Protein AF-A0A7V5C079-F1 (afdb_monomer_lite)

Secondary structure (DSSP, 8-state):
-----------------------------------------------------TTTTPPEEEE-TTS-EEEEEE---TTTTSSSSEEEEEEEE---SS-EEEEEEESSTTSPPEEEEEESSTT-EEEEEE-SSS--EEEEEEEEEETTEEEEEEEEEE---

Radius of gyration: 26.52 Å; chains: 1; bounding box: 67×52×64 Å

Foldseek 3Di:
DDDDDDDDDDDDDDDDDDPPDDDDDDDDDDDDDDDPPPPPPPPPVVPPPQQCPVAQQHWDFDADPVGDTQKIWGHWDPVASPPQQKTKTKMAGPDQPQKKKWKWKDQAPPDDTDTQDIGRHRPIDMGMDGHDDSRMWIKIWIWHQDPNDIDTDDMDTDDGD

Structure (mmCIF, N/CA/C/O backbone):
data_AF-A0A7V5C079-F1
#
_entry.id   AF-A0A7V5C079-F1
#
loop_
_atom_site.group_PDB
_atom_site.id
_atom_site.type_symbol
_atom_site.label_atom_id
_atom_site.label_alt_id
_atom_site.label_comp_id
_atom_site.label_asym_id
_atom_site.label_entity_id
_atom_site.label_seq_id
_atom_site.pdbx_PDB_ins_code
_atom_site.Cartn_x
_atom_site.Cartn_y
_atom_site.Cartn_z
_atom_site.occupancy
_atom_site.B_iso_or_equiv
_atom_site.auth_seq_id
_atom_site.auth_comp_id
_atom_site.auth_asym_id
_atom_site.auth_atom_id
_atom_site.pdbx_PDB_model_num
ATOM 1 N N . MET A 1 1 ? -13.169 38.032 31.085 1.00 49.00 1 MET A N 1
ATOM 2 C CA . MET A 1 1 ? -11.843 38.069 31.734 1.00 49.00 1 MET A CA 1
ATOM 3 C C . MET A 1 1 ? -10.806 37.828 30.653 1.00 49.00 1 MET A C 1
ATOM 5 O O . MET A 1 1 ? -10.723 36.720 30.144 1.00 49.00 1 MET A O 1
ATOM 9 N N . SER A 1 2 ? -10.138 38.900 30.223 1.00 50.16 2 SER A N 1
ATOM 10 C CA . SER A 1 2 ? -9.045 38.871 29.249 1.00 50.16 2 SER A CA 1
ATOM 11 C C . SER A 1 2 ? -7.806 38.227 29.849 1.00 50.16 2 SER A C 1
ATOM 13 O O . SER A 1 2 ? -7.452 38.523 30.989 1.00 50.16 2 SER A O 1
ATOM 15 N N . SER A 1 3 ? -7.091 37.436 29.061 1.00 57.09 3 SER A N 1
ATOM 16 C CA . SER A 1 3 ? -5.649 37.275 29.225 1.00 57.09 3 SER A CA 1
ATOM 17 C C . SER A 1 3 ? -5.028 37.105 27.846 1.00 57.09 3 SER A C 1
ATOM 19 O O . SER A 1 3 ? -5.327 36.158 27.125 1.00 57.09 3 SER A O 1
ATOM 21 N N . ASN A 1 4 ? -4.238 38.118 27.491 1.00 51.72 4 ASN A N 1
ATOM 22 C CA . ASN A 1 4 ? 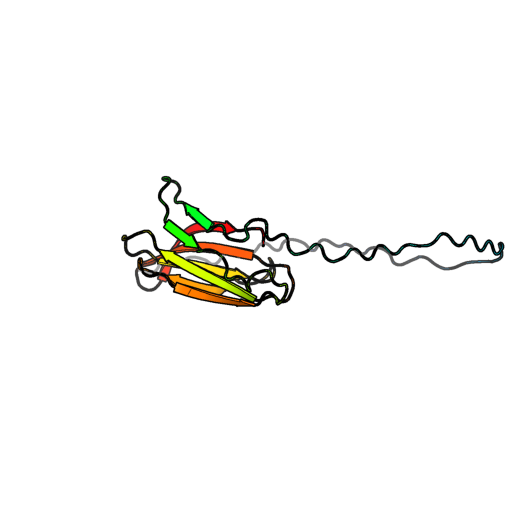-3.326 38.159 26.360 1.00 51.72 4 ASN A CA 1
ATOM 23 C C . ASN A 1 4 ? -2.287 37.044 26.517 1.00 51.72 4 ASN A C 1
ATOM 25 O O . ASN A 1 4 ? -1.778 36.843 27.619 1.00 51.72 4 ASN A O 1
ATOM 29 N N . MET A 1 5 ? -1.952 36.361 25.426 1.00 51.59 5 MET A N 1
ATOM 30 C CA . MET A 1 5 ? -0.701 35.615 25.330 1.00 51.59 5 MET A CA 1
ATOM 31 C C . MET A 1 5 ? 0.141 36.254 24.238 1.00 51.59 5 MET A C 1
ATOM 33 O O . MET A 1 5 ? -0.265 36.345 23.079 1.00 51.59 5 MET A O 1
ATOM 37 N N . ASP A 1 6 ? 1.276 36.764 24.696 1.00 55.59 6 ASP A N 1
ATOM 38 C CA . ASP A 1 6 ? 2.269 37.523 23.966 1.00 55.59 6 ASP A CA 1
ATOM 39 C C . ASP A 1 6 ? 2.940 36.708 22.856 1.00 55.59 6 ASP A C 1
ATOM 41 O O . ASP A 1 6 ? 3.324 35.549 23.017 1.00 55.59 6 ASP A O 1
ATOM 45 N N . LEU A 1 7 ? 3.097 37.379 21.718 1.00 53.62 7 LEU A N 1
ATOM 46 C CA . LEU A 1 7 ? 3.907 36.971 20.581 1.00 53.62 7 LEU A CA 1
ATOM 47 C C . LEU A 1 7 ? 5.393 37.095 20.940 1.00 53.62 7 LEU A C 1
ATOM 49 O O . LEU A 1 7 ? 5.872 38.191 21.225 1.00 53.62 7 LEU A O 1
ATOM 53 N N . VAL A 1 8 ? 6.132 35.992 20.836 1.00 64.62 8 VAL A N 1
ATOM 54 C CA . VAL A 1 8 ? 7.601 35.979 20.859 1.00 64.62 8 VAL A CA 1
ATOM 55 C C . VAL A 1 8 ? 8.115 35.495 19.498 1.00 64.62 8 VAL A C 1
ATOM 57 O O . VAL A 1 8 ? 8.005 34.308 19.196 1.00 64.62 8 VAL A O 1
ATOM 60 N N . PRO A 1 9 ? 8.691 36.374 18.664 1.00 62.22 9 PRO A N 1
ATOM 61 C CA . PRO A 1 9 ? 9.716 36.018 17.684 1.00 62.22 9 PRO A CA 1
ATOM 62 C C . PRO A 1 9 ? 11.105 36.466 18.205 1.00 62.22 9 PRO A C 1
ATOM 64 O O . PRO A 1 9 ? 11.164 37.152 19.228 1.00 62.22 9 PRO A O 1
ATOM 67 N N . PRO A 1 10 ? 12.232 36.247 17.499 1.00 64.69 10 PRO A N 1
ATOM 68 C CA . PRO A 1 10 ? 12.581 35.275 16.456 1.00 64.69 10 PRO A CA 1
ATOM 69 C C . PRO A 1 10 ? 13.904 34.536 16.797 1.00 64.69 10 PRO A C 1
ATOM 71 O O . PRO A 1 10 ? 14.579 34.852 17.775 1.00 64.69 10 PRO A O 1
ATOM 74 N N . ALA A 1 11 ? 14.336 33.594 15.955 1.00 58.50 11 ALA A N 1
ATOM 75 C CA . ALA A 1 11 ? 15.753 33.230 15.874 1.00 58.50 11 ALA A CA 1
ATOM 76 C C . ALA A 1 11 ? 16.113 32.836 14.438 1.00 58.50 11 ALA A C 1
ATOM 78 O O . ALA A 1 11 ? 15.973 31.683 14.028 1.00 58.50 11 ALA A O 1
ATOM 79 N N . ASP A 1 12 ? 16.573 33.836 13.688 1.00 56.06 12 ASP A N 1
ATOM 80 C CA . ASP A 1 12 ? 17.311 33.662 12.444 1.00 56.06 12 ASP A CA 1
ATOM 81 C C . ASP A 1 12 ? 18.535 32.775 12.693 1.00 56.06 12 ASP A C 1
ATOM 83 O O . ASP A 1 12 ? 19.315 33.003 13.620 1.00 56.06 12 ASP A O 1
ATOM 87 N N . SER A 1 13 ? 18.709 31.753 11.856 1.00 61.38 13 SER A N 1
ATOM 88 C CA . SER A 1 13 ? 19.923 30.941 11.821 1.00 61.38 13 SER A CA 1
ATOM 89 C C . SER A 1 13 ? 20.708 31.225 10.537 1.00 61.38 13 SER A C 1
ATOM 91 O O . SER A 1 13 ? 20.108 31.372 9.473 1.00 61.38 13 SER A O 1
ATOM 93 N N . PRO A 1 14 ? 22.045 31.324 10.631 1.00 57.34 14 PRO A N 1
ATOM 94 C CA . PRO A 1 14 ? 22.883 31.995 9.646 1.00 57.34 14 PRO A CA 1
ATOM 95 C C . PRO A 1 14 ? 23.107 31.195 8.362 1.00 57.34 14 PRO A C 1
ATOM 97 O O . PRO A 1 14 ? 23.337 29.983 8.371 1.00 57.34 14 PRO A O 1
ATOM 100 N N . GLU A 1 15 ? 23.140 31.948 7.265 1.00 52.78 15 GLU A N 1
ATOM 101 C CA . GLU A 1 15 ? 23.615 31.562 5.943 1.00 52.78 15 GLU A CA 1
ATOM 102 C C . GLU A 1 15 ? 25.020 30.940 6.027 1.00 52.78 15 GLU A C 1
ATOM 104 O O . GLU A 1 15 ? 26.010 31.606 6.342 1.00 52.78 15 GLU A O 1
ATOM 109 N N . ARG A 1 16 ? 25.136 29.640 5.733 1.00 54.53 16 ARG A N 1
ATOM 110 C CA . ARG A 1 16 ? 26.440 29.007 5.512 1.00 54.53 16 ARG A CA 1
ATOM 111 C C . ARG A 1 16 ? 26.853 29.199 4.064 1.00 54.53 16 ARG A C 1
ATOM 113 O O . ARG A 1 16 ? 26.370 28.521 3.161 1.00 54.53 16 ARG A O 1
ATOM 120 N N . GLY A 1 17 ? 27.787 30.127 3.889 1.00 47.81 17 GLY A N 1
ATOM 121 C CA . GLY A 1 17 ? 28.541 30.324 2.666 1.00 47.81 17 GLY A CA 1
ATOM 122 C C . GLY A 1 17 ? 29.290 29.067 2.216 1.00 47.81 17 GLY A C 1
ATOM 123 O O . GLY A 1 17 ? 29.804 28.283 3.012 1.00 47.81 17 GLY A O 1
ATOM 124 N N . GLY A 1 18 ? 29.375 28.921 0.898 1.00 44.28 18 GLY A N 1
ATOM 125 C CA . GLY A 1 18 ? 30.132 27.879 0.214 1.00 44.28 18 GLY A CA 1
ATOM 126 C C . GLY A 1 18 ? 30.475 28.315 -1.206 1.00 44.28 18 GLY A C 1
ATOM 127 O O . GLY A 1 18 ? 30.117 27.650 -2.170 1.00 44.28 18 GLY A O 1
ATOM 128 N N . SER A 1 19 ? 31.125 29.473 -1.340 1.00 48.09 19 SER A N 1
ATOM 129 C CA . SER A 1 19 ? 31.707 29.955 -2.596 1.00 48.09 19 SER A CA 1
ATOM 130 C C . SER A 1 19 ? 32.953 29.127 -2.929 1.00 48.09 19 SER A C 1
ATOM 132 O O . SER A 1 19 ? 34.063 29.472 -2.526 1.00 48.09 19 SER A O 1
ATOM 134 N N . TRP A 1 20 ? 32.783 28.039 -3.680 1.00 52.41 20 TRP A N 1
ATOM 135 C CA . TRP A 1 20 ? 33.900 27.278 -4.241 1.00 52.41 20 TRP A CA 1
ATOM 136 C C . TRP A 1 20 ? 34.352 27.907 -5.567 1.00 52.41 20 TRP A C 1
ATOM 138 O O . TRP A 1 20 ? 33.818 27.655 -6.644 1.00 52.41 20 TRP A O 1
ATOM 148 N N . SER A 1 21 ? 35.319 28.810 -5.428 1.00 52.88 21 SER A N 1
ATOM 149 C CA . SER A 1 21 ? 36.458 29.086 -6.309 1.00 52.88 21 SER A CA 1
ATOM 150 C C . SER A 1 21 ? 36.387 28.567 -7.754 1.00 52.88 21 SER A C 1
ATOM 152 O O . SER A 1 21 ? 36.856 27.475 -8.072 1.00 52.88 21 SER A O 1
ATOM 154 N N . ARG A 1 22 ? 35.931 29.423 -8.678 1.00 58.59 22 ARG A N 1
ATOM 155 C CA . ARG A 1 22 ? 36.274 29.319 -10.106 1.00 58.59 22 ARG A CA 1
ATOM 156 C C . ARG A 1 22 ? 37.615 30.007 -10.352 1.00 58.59 22 ARG A C 1
ATOM 158 O O . ARG A 1 22 ? 37.650 31.229 -10.444 1.00 58.59 22 ARG A O 1
ATOM 165 N N . ALA A 1 23 ? 38.695 29.249 -10.514 1.00 52.00 23 ALA A N 1
ATOM 166 C CA . ALA A 1 23 ? 39.900 29.734 -11.192 1.00 52.00 23 ALA A CA 1
ATOM 167 C C . ALA A 1 23 ? 40.831 28.574 -11.568 1.00 52.00 23 ALA A C 1
ATOM 169 O O . ALA A 1 23 ? 41.760 28.254 -10.837 1.00 52.00 23 ALA A O 1
ATOM 170 N N . VAL A 1 24 ? 40.634 27.984 -12.747 1.00 53.94 24 VAL A N 1
ATOM 171 C CA . VAL A 1 24 ? 41.718 27.262 -13.428 1.00 53.94 24 VAL A CA 1
ATOM 172 C C . VAL A 1 24 ? 41.905 27.918 -14.788 1.00 53.94 24 VAL A C 1
ATOM 174 O O . VAL A 1 24 ? 41.104 27.752 -15.708 1.00 53.94 24 VAL A O 1
ATOM 177 N N . ARG A 1 25 ? 42.935 28.766 -14.869 1.00 51.75 25 ARG A N 1
ATOM 178 C CA . ARG A 1 25 ? 43.399 29.389 -16.109 1.00 51.75 25 ARG A CA 1
ATOM 179 C C . ARG A 1 25 ? 44.308 28.413 -16.858 1.00 51.75 25 ARG A C 1
ATOM 181 O O . ARG A 1 25 ? 45.118 27.709 -16.272 1.00 51.75 25 ARG A O 1
ATOM 188 N N . ARG A 1 26 ? 44.104 28.418 -18.171 1.00 59.44 26 ARG A N 1
ATOM 189 C CA . ARG A 1 26 ? 44.730 27.625 -19.233 1.00 59.44 26 ARG A CA 1
ATOM 190 C C . ARG A 1 26 ? 46.238 27.873 -19.368 1.00 59.44 26 ARG A C 1
ATOM 192 O O . ARG A 1 26 ? 46.640 29.028 -19.275 1.00 59.44 26 ARG A O 1
ATOM 199 N N . ALA A 1 27 ? 46.986 26.826 -19.728 1.00 47.06 27 ALA A N 1
ATOM 200 C CA . ALA A 1 27 ? 48.133 26.776 -20.664 1.00 47.06 27 ALA A CA 1
ATOM 201 C C . ALA A 1 27 ? 48.947 25.501 -20.350 1.00 47.06 27 ALA A C 1
ATOM 203 O O . ALA A 1 27 ? 49.247 25.266 -19.191 1.00 47.06 27 ALA A O 1
ATOM 204 N N . GLY A 1 28 ? 49.346 24.625 -21.268 1.00 43.78 28 GLY A N 1
ATOM 205 C CA . GLY A 1 28 ? 49.209 24.533 -22.717 1.00 43.78 28 GLY A CA 1
ATOM 206 C C . GLY A 1 28 ? 50.016 23.321 -23.229 1.00 43.78 28 GLY A C 1
ATOM 207 O O . GLY A 1 28 ? 50.702 22.681 -22.442 1.00 43.78 28 GLY A O 1
ATOM 208 N N . VAL A 1 29 ? 49.957 23.096 -24.553 1.00 49.03 29 VAL A N 1
ATOM 209 C CA . VAL A 1 29 ? 51.013 22.483 -25.403 1.00 49.03 29 VAL A CA 1
ATOM 210 C C . VAL A 1 29 ? 51.255 20.973 -25.167 1.00 49.03 29 VAL A C 1
ATOM 212 O O . VAL A 1 29 ? 51.844 20.579 -24.176 1.00 49.03 29 VAL A O 1
ATOM 215 N N . LEU A 1 30 ? 50.654 20.068 -25.955 1.00 50.72 30 LEU A N 1
ATOM 216 C CA . LEU A 1 30 ? 50.984 19.607 -27.328 1.00 50.72 30 LEU A CA 1
ATOM 217 C C . LEU A 1 30 ? 51.861 18.330 -27.367 1.00 50.72 30 LEU A C 1
ATOM 219 O O . LEU A 1 30 ? 52.895 18.253 -26.720 1.00 50.72 30 LEU A O 1
ATOM 223 N N . PHE A 1 31 ? 51.452 17.429 -28.272 1.00 49.16 31 PHE A N 1
ATOM 224 C CA . PHE A 1 31 ? 52.153 16.285 -28.880 1.00 49.16 31 PHE A CA 1
ATOM 225 C C . PHE A 1 31 ? 52.464 15.042 -28.034 1.00 49.16 31 PHE A C 1
ATOM 227 O O . PHE A 1 31 ? 53.283 15.055 -27.125 1.00 49.16 31 PHE A O 1
ATOM 234 N N . GLY A 1 32 ? 51.905 13.907 -28.471 1.00 46.88 32 GLY A N 1
ATOM 235 C CA . GLY A 1 32 ? 52.368 12.594 -28.034 1.00 46.88 32 GLY A CA 1
ATOM 236 C C . GLY A 1 32 ? 51.523 11.429 -28.534 1.00 46.88 32 GLY A C 1
ATOM 237 O O . GLY A 1 32 ? 50.726 10.900 -27.779 1.00 46.88 32 GLY A O 1
ATOM 238 N N . LEU A 1 33 ? 51.761 11.036 -29.789 1.00 47.03 33 LEU A N 1
ATOM 239 C CA . LEU A 1 33 ? 51.652 9.669 -30.321 1.00 47.03 33 LEU A CA 1
ATOM 240 C C . LEU A 1 33 ? 50.308 8.920 -30.241 1.00 47.03 33 LEU A C 1
ATOM 242 O O . LEU A 1 33 ? 49.846 8.453 -29.206 1.00 47.03 33 LEU A O 1
ATOM 246 N N . ALA A 1 34 ? 49.782 8.676 -31.442 1.00 53.28 34 ALA A N 1
ATOM 247 C CA . ALA A 1 34 ? 48.845 7.614 -31.747 1.00 53.28 34 ALA A CA 1
ATOM 248 C C . ALA A 1 34 ? 49.362 6.252 -31.248 1.00 53.28 34 ALA A C 1
ATOM 250 O O . ALA A 1 34 ? 50.308 5.693 -31.797 1.00 53.28 34 ALA A O 1
ATOM 251 N N . ALA A 1 35 ? 48.674 5.696 -30.258 1.00 49.06 35 ALA A N 1
ATOM 252 C CA . ALA A 1 35 ? 48.586 4.263 -30.048 1.00 49.06 35 ALA A CA 1
ATOM 253 C C . ALA A 1 35 ? 47.099 3.913 -30.105 1.00 49.06 35 ALA A C 1
ATOM 255 O O . ALA A 1 35 ? 46.369 4.058 -29.127 1.00 49.06 35 ALA A O 1
ATOM 256 N N . VAL A 1 36 ? 46.638 3.499 -31.288 1.00 53.00 36 VAL A N 1
ATOM 257 C CA . VAL A 1 36 ? 45.343 2.832 -31.453 1.00 53.00 36 VAL A CA 1
ATOM 258 C C . VAL A 1 36 ? 45.490 1.449 -30.822 1.00 53.00 36 VAL A C 1
ATOM 260 O O . VAL A 1 36 ? 45.714 0.451 -31.495 1.00 53.00 36 VAL A O 1
ATOM 263 N N . VAL A 1 37 ? 45.447 1.403 -29.493 1.00 49.47 37 VAL A N 1
ATOM 264 C CA . VAL A 1 37 ? 45.097 0.187 -28.775 1.00 49.47 37 VAL A CA 1
ATOM 265 C C . VAL A 1 37 ? 43.586 0.215 -28.728 1.00 49.47 37 VAL A C 1
ATOM 267 O O . VAL A 1 37 ? 42.987 0.957 -27.953 1.00 49.47 37 VAL A O 1
ATOM 270 N N . THR A 1 38 ? 42.974 -0.558 -29.617 1.00 52.88 38 THR A N 1
ATOM 271 C CA . THR A 1 38 ? 41.554 -0.894 -29.602 1.00 52.88 38 THR A CA 1
ATOM 272 C C . THR A 1 38 ? 41.286 -1.731 -28.350 1.00 52.88 38 THR A C 1
ATOM 274 O O . THR A 1 38 ? 41.030 -2.930 -28.412 1.00 52.88 38 THR A O 1
ATOM 277 N N . ALA A 1 39 ? 41.407 -1.115 -27.173 1.00 53.69 39 ALA A N 1
ATOM 278 C CA . ALA A 1 39 ? 40.764 -1.604 -25.977 1.00 53.69 39 ALA A CA 1
ATOM 279 C C . ALA A 1 39 ? 39.281 -1.480 -26.295 1.00 53.69 39 ALA A C 1
ATOM 281 O O . ALA A 1 39 ? 38.745 -0.372 -26.334 1.00 53.69 39 ALA A O 1
ATOM 282 N N . GLY A 1 40 ? 38.672 -2.609 -26.662 1.00 52.12 40 GLY A N 1
ATOM 283 C CA . GLY A 1 40 ? 37.235 -2.734 -26.803 1.00 52.12 40 GLY A CA 1
ATOM 284 C C . GLY A 1 40 ? 36.625 -2.243 -25.507 1.00 52.12 40 GLY A C 1
ATOM 285 O O . GLY A 1 40 ? 36.573 -2.974 -24.519 1.00 52.12 40 GLY A O 1
ATOM 286 N N . LEU A 1 41 ? 36.243 -0.969 -25.502 1.00 50.41 41 LEU A N 1
ATOM 287 C CA . LEU A 1 41 ? 35.436 -0.370 -24.471 1.00 50.41 41 LEU A CA 1
ATOM 288 C C . LEU A 1 41 ? 34.077 -1.023 -24.681 1.00 50.41 41 LEU A C 1
ATOM 290 O O . LEU A 1 41 ? 33.220 -0.516 -25.404 1.00 50.41 41 LEU A O 1
ATOM 294 N N . PHE A 1 42 ? 33.918 -2.222 -24.129 1.00 53.91 42 PHE A N 1
ATOM 295 C CA . PHE A 1 42 ? 32.606 -2.748 -23.850 1.00 53.91 42 PHE A CA 1
ATOM 296 C C . PHE A 1 42 ? 32.027 -1.750 -22.862 1.00 53.91 42 PHE A C 1
ATOM 298 O O . PHE A 1 42 ? 32.272 -1.815 -21.658 1.00 53.91 42 PHE A O 1
ATOM 305 N N . VAL A 1 43 ? 31.308 -0.766 -23.398 1.00 49.59 43 VAL A N 1
ATOM 306 C CA . VAL A 1 43 ? 30.246 -0.106 -22.668 1.00 49.59 43 VAL A CA 1
ATOM 307 C C . VAL A 1 43 ? 29.285 -1.247 -22.384 1.00 49.59 43 VAL A C 1
ATOM 309 O O . VAL A 1 43 ? 28.393 -1.549 -23.172 1.00 49.59 43 VAL A O 1
ATOM 312 N N . VAL A 1 44 ? 29.545 -1.966 -21.292 1.00 50.28 44 VAL A N 1
ATO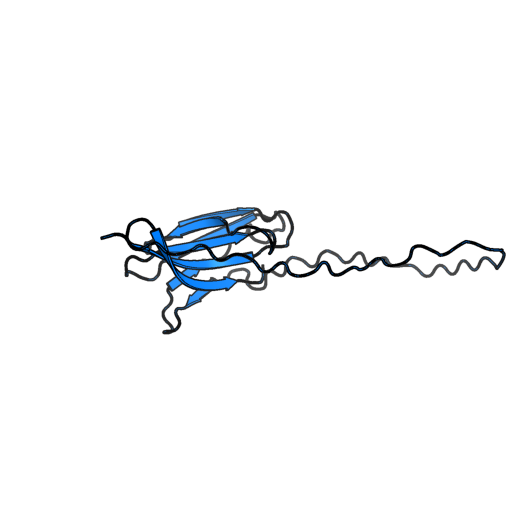M 313 C CA . VAL A 1 44 ? 28.504 -2.654 -20.557 1.00 50.28 44 VAL A CA 1
ATOM 314 C C . VAL A 1 44 ? 27.568 -1.528 -20.171 1.00 50.28 44 VAL A C 1
ATOM 316 O O . VAL A 1 44 ? 27.740 -0.866 -19.152 1.00 50.28 44 VAL A O 1
ATOM 319 N N . GLY A 1 45 ? 26.644 -1.215 -21.083 1.00 47.50 45 GLY A N 1
ATOM 320 C CA . GLY A 1 45 ? 25.444 -0.503 -20.725 1.00 47.50 45 GLY A CA 1
ATOM 321 C C . GLY A 1 45 ? 24.917 -1.311 -19.566 1.00 47.50 45 GLY A C 1
ATOM 322 O O . GLY A 1 45 ? 24.610 -2.491 -19.743 1.00 47.50 45 GLY A O 1
ATOM 323 N N . ALA A 1 46 ? 24.971 -0.729 -18.371 1.00 43.66 46 ALA A N 1
ATOM 324 C CA . ALA A 1 46 ? 24.250 -1.278 -17.254 1.00 43.66 46 ALA A CA 1
ATOM 325 C C . ALA A 1 46 ? 22.817 -1.360 -17.769 1.00 43.66 46 ALA A C 1
ATOM 327 O O . ALA A 1 46 ? 22.157 -0.336 -17.944 1.00 43.66 46 ALA A O 1
ATOM 328 N N . SER A 1 47 ? 22.391 -2.563 -18.158 1.00 53.41 47 SER A N 1
ATOM 329 C CA . SER A 1 47 ? 20.983 -2.826 -18.369 1.00 53.41 47 SER A CA 1
ATOM 330 C C . SER A 1 47 ? 20.334 -2.344 -17.080 1.00 53.41 47 SER A C 1
ATOM 332 O O . SER A 1 47 ? 20.842 -2.744 -16.021 1.00 53.41 47 SER A O 1
ATOM 334 N N . PRO A 1 48 ? 19.328 -1.450 -17.138 1.00 49.97 48 PRO A N 1
ATOM 335 C CA . PRO A 1 48 ? 18.615 -1.053 -15.935 1.00 49.97 48 PRO A CA 1
ATOM 336 C C . PRO A 1 48 ? 18.318 -2.347 -15.195 1.00 49.97 48 PRO A C 1
ATOM 338 O O . PRO A 1 48 ? 17.811 -3.289 -15.815 1.00 49.97 48 PRO A O 1
ATOM 341 N N . SER A 1 49 ? 18.801 -2.468 -13.951 1.00 43.28 49 SER A N 1
ATOM 342 C CA . SER A 1 49 ? 18.512 -3.678 -13.194 1.00 43.28 49 SER A CA 1
ATOM 343 C C . SER A 1 49 ? 16.998 -3.804 -13.252 1.00 43.28 49 SER A C 1
ATOM 345 O O . SER A 1 49 ? 16.345 -2.802 -12.939 1.00 43.28 49 SER A O 1
ATOM 347 N N . PRO A 1 50 ? 16.441 -4.935 -13.724 1.00 48.62 50 PRO A N 1
ATOM 348 C CA . PRO A 1 50 ? 15.001 -5.115 -13.676 1.00 48.62 50 PRO A CA 1
ATOM 349 C C . PRO A 1 50 ? 14.603 -4.750 -12.256 1.00 48.62 50 PRO A C 1
ATOM 351 O O . PRO A 1 50 ? 15.266 -5.240 -11.334 1.00 48.62 50 PRO A O 1
ATOM 354 N N . ALA A 1 51 ? 13.663 -3.801 -12.116 1.00 47.75 51 ALA A N 1
ATOM 355 C CA . ALA A 1 51 ? 13.119 -3.404 -10.826 1.00 47.75 51 ALA A CA 1
ATOM 356 C C . ALA A 1 51 ? 12.961 -4.701 -10.054 1.00 47.75 51 ALA A C 1
ATOM 358 O O . ALA A 1 51 ? 12.344 -5.652 -10.554 1.00 47.75 51 ALA A O 1
ATOM 359 N N . GLY A 1 52 ? 13.768 -4.839 -9.000 1.00 50.84 52 GLY A N 1
ATOM 360 C CA . GLY A 1 52 ? 13.820 -6.090 -8.288 1.00 50.84 52 GLY A CA 1
ATOM 361 C C . GLY A 1 52 ? 12.405 -6.253 -7.797 1.00 50.84 52 GLY A C 1
ATOM 362 O O . GLY A 1 52 ? 12.010 -5.498 -6.924 1.00 50.84 52 GLY A O 1
ATOM 363 N N . CYS A 1 53 ? 11.661 -7.193 -8.372 1.00 58.22 53 CYS A N 1
ATOM 364 C CA . CYS A 1 53 ? 10.358 -7.596 -7.885 1.00 58.22 53 CYS A CA 1
ATOM 365 C C . CYS A 1 53 ? 10.580 -8.815 -6.984 1.00 58.22 53 CYS A C 1
ATOM 367 O O . CYS A 1 53 ? 10.218 -9.925 -7.381 1.00 58.22 53 CYS A O 1
ATOM 369 N N . PRO A 1 54 ? 11.218 -8.678 -5.797 1.00 48.66 54 PRO A N 1
ATOM 370 C CA . PRO A 1 54 ? 11.610 -9.799 -4.950 1.00 48.66 54 PRO A CA 1
ATOM 371 C C . PRO A 1 54 ? 10.412 -10.550 -4.347 1.00 48.66 54 PRO A C 1
ATOM 373 O O . PRO A 1 54 ? 10.612 -11.441 -3.534 1.00 48.66 54 PRO A O 1
ATOM 376 N N . SER A 1 55 ? 9.183 -10.212 -4.733 1.00 50.97 55 SER A N 1
ATOM 377 C CA . SER A 1 55 ? 7.935 -10.722 -4.165 1.00 50.97 55 SER A CA 1
ATOM 378 C C . SER A 1 55 ? 6.840 -10.847 -5.233 1.00 50.97 55 SER A C 1
ATOM 380 O O . SER A 1 55 ? 5.682 -10.482 -5.030 1.00 50.97 55 SER A O 1
ATOM 382 N N . TRP A 1 56 ? 7.203 -11.341 -6.422 1.00 59.06 56 TRP A N 1
ATOM 383 C CA . TRP A 1 56 ? 6.222 -11.675 -7.455 1.00 59.06 56 TRP A CA 1
ATOM 384 C C . TRP A 1 56 ? 5.317 -12.815 -6.962 1.00 59.06 56 TRP A C 1
ATOM 386 O O . TRP A 1 56 ? 5.746 -13.962 -6.869 1.00 59.06 56 TRP A O 1
ATOM 396 N N . GLY A 1 57 ? 4.067 -12.485 -6.628 1.00 57.97 57 GLY A N 1
ATOM 397 C CA . GLY A 1 57 ? 3.047 -13.453 -6.214 1.00 57.97 57 GLY A CA 1
ATOM 398 C C . GLY A 1 57 ? 2.817 -13.582 -4.706 1.00 57.97 57 GLY A C 1
ATOM 399 O O . GLY A 1 57 ? 1.802 -14.162 -4.323 1.00 57.97 57 GLY A O 1
ATOM 400 N N . ASP A 1 58 ? 3.675 -13.007 -3.860 1.00 67.44 58 ASP A N 1
ATOM 401 C CA . ASP A 1 58 ? 3.485 -13.077 -2.410 1.00 67.44 58 ASP A CA 1
ATOM 402 C C . ASP A 1 58 ? 2.652 -11.887 -1.913 1.00 67.44 58 ASP A C 1
ATOM 404 O O . ASP A 1 58 ? 2.980 -10.733 -2.215 1.00 67.44 58 ASP A O 1
ATOM 408 N N . PRO A 1 59 ? 1.560 -12.129 -1.164 1.00 78.38 59 PRO A N 1
ATOM 409 C CA . PRO A 1 59 ? 0.817 -11.051 -0.537 1.00 78.38 59 PRO A CA 1
ATOM 410 C C . PRO A 1 59 ? 1.698 -10.344 0.498 1.00 78.38 59 PRO A C 1
ATOM 412 O O . PRO A 1 59 ? 2.443 -10.975 1.250 1.00 78.38 59 PRO A O 1
ATOM 415 N N . TYR A 1 60 ? 1.591 -9.022 0.558 1.00 83.81 60 TYR A N 1
ATOM 416 C CA . TYR A 1 60 ? 2.246 -8.228 1.586 1.00 83.81 60 TYR A CA 1
ATOM 417 C C . TYR A 1 60 ? 1.280 -8.004 2.749 1.00 83.81 60 TYR A C 1
ATOM 419 O O . TYR A 1 60 ? 0.240 -7.364 2.600 1.00 83.81 60 TYR A O 1
ATOM 427 N N . THR A 1 61 ? 1.626 -8.532 3.918 1.00 88.25 61 THR A N 1
ATOM 428 C CA . THR A 1 61 ? 0.795 -8.450 5.124 1.00 88.25 61 THR A CA 1
ATOM 429 C C . THR A 1 61 ? 1.399 -7.466 6.116 1.00 88.25 61 THR A C 1
ATOM 431 O O . THR A 1 61 ? 2.569 -7.581 6.487 1.00 88.25 61 THR A O 1
ATOM 434 N N . ALA A 1 62 ? 0.594 -6.516 6.584 1.00 87.25 62 ALA A N 1
ATOM 435 C CA . ALA A 1 62 ? 0.980 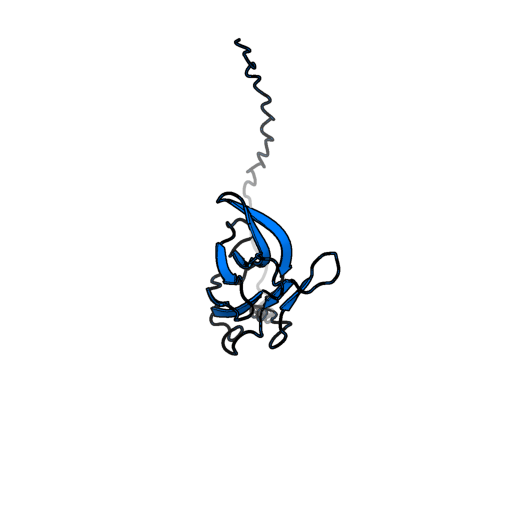-5.554 7.598 1.00 87.25 62 ALA A CA 1
ATOM 436 C C . ALA A 1 62 ? 0.416 -5.933 8.974 1.00 87.25 62 ALA A C 1
ATOM 438 O O . ALA A 1 62 ? -0.735 -6.354 9.115 1.00 87.25 62 ALA A O 1
ATOM 439 N N . TRP A 1 63 ? 1.256 -5.763 9.995 1.00 90.44 63 TRP A N 1
ATOM 440 C CA . TRP A 1 63 ? 1.009 -6.247 11.350 1.00 90.44 63 TRP A CA 1
ATOM 441 C C . TRP A 1 63 ? 0.987 -5.098 12.351 1.00 90.44 63 TRP A C 1
ATOM 443 O O . TRP A 1 63 ? 1.780 -4.157 12.263 1.00 90.44 63 TRP A O 1
ATOM 453 N N . THR A 1 64 ? 0.093 -5.180 13.329 1.00 87.25 64 THR A N 1
ATOM 454 C CA . THR A 1 64 ? 0.084 -4.292 14.489 1.00 87.25 64 THR A CA 1
ATOM 455 C C . THR A 1 64 ? 1.266 -4.632 15.409 1.00 87.25 64 THR A C 1
ATOM 457 O O . THR A 1 64 ? 1.804 -5.743 15.354 1.00 87.25 64 THR A O 1
ATOM 460 N N . PRO A 1 65 ? 1.645 -3.740 16.344 1.00 84.94 65 PRO A N 1
ATOM 461 C CA . PRO A 1 65 ? 2.641 -4.057 17.372 1.00 84.94 65 PRO A CA 1
ATOM 462 C C . PRO A 1 65 ? 2.265 -5.251 18.266 1.00 84.94 65 PRO A C 1
ATOM 464 O O . PRO A 1 65 ? 3.136 -5.843 18.896 1.00 84.94 65 PRO A O 1
ATOM 467 N N . THR A 1 66 ? 0.976 -5.602 18.335 1.00 88.12 66 THR A N 1
ATOM 468 C CA . THR A 1 66 ? 0.458 -6.754 19.089 1.00 88.12 66 THR A CA 1
ATOM 469 C C . THR A 1 66 ? 0.511 -8.064 18.300 1.00 88.12 66 THR A C 1
ATOM 471 O O . THR A 1 66 ? 0.147 -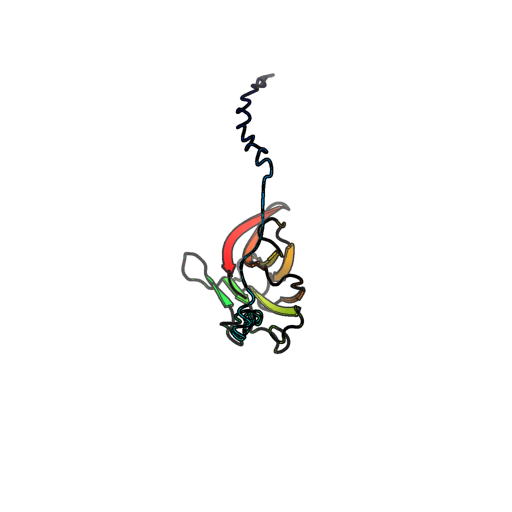9.106 18.841 1.00 88.12 66 THR A O 1
ATOM 474 N N . GLY A 1 67 ? 0.968 -8.037 17.043 1.00 88.75 67 GLY A N 1
ATOM 475 C CA . GLY A 1 67 ? 1.054 -9.217 16.183 1.00 88.75 67 GLY A CA 1
ATOM 476 C C . GLY A 1 67 ? -0.270 -9.607 15.527 1.00 88.75 67 GLY A C 1
ATOM 477 O O . GLY A 1 67 ? -0.409 -10.741 15.080 1.00 88.75 67 GLY A O 1
ATOM 478 N N . GLN A 1 68 ? -1.243 -8.696 15.461 1.00 88.81 68 GLN A N 1
ATOM 479 C CA . GLN A 1 68 ? -2.465 -8.900 14.684 1.00 88.81 68 GLN A CA 1
ATOM 480 C C . GLN A 1 68 ? -2.244 -8.401 13.260 1.00 88.81 68 GLN A C 1
ATOM 482 O O . GLN A 1 68 ? -1.614 -7.365 13.055 1.00 88.81 68 GLN A O 1
ATOM 487 N N . ILE A 1 69 ? -2.766 -9.123 12.275 1.00 88.44 69 ILE A N 1
ATOM 488 C CA . ILE A 1 69 ? -2.800 -8.622 10.904 1.00 88.44 69 ILE A CA 1
ATOM 489 C C . ILE A 1 69 ? -3.824 -7.496 10.867 1.00 88.44 69 ILE A C 1
ATOM 491 O O . ILE A 1 69 ? -4.947 -7.692 11.326 1.00 88.44 69 ILE A O 1
ATOM 495 N N . TYR A 1 70 ? -3.433 -6.335 10.344 1.00 88.19 70 TYR A N 1
ATOM 496 C CA . TYR A 1 70 ? -4.393 -5.264 10.100 1.00 88.19 70 TYR A CA 1
ATOM 497 C C . TYR A 1 70 ? -4.721 -5.071 8.633 1.00 88.19 70 TYR A C 1
ATOM 499 O O . TYR A 1 70 ? -5.803 -4.596 8.325 1.00 88.19 70 TYR A O 1
ATOM 507 N N . GLY A 1 71 ? -3.828 -5.452 7.724 1.00 86.50 71 GLY A N 1
ATOM 508 C CA . GLY A 1 71 ? -4.145 -5.386 6.312 1.00 86.50 71 GLY A CA 1
ATOM 509 C C . GLY A 1 71 ? -3.267 -6.278 5.464 1.00 86.50 71 GLY A C 1
ATOM 510 O O . GLY A 1 71 ? -2.101 -6.528 5.780 1.00 86.50 71 GLY A O 1
ATOM 511 N N . THR A 1 72 ? -3.847 -6.732 4.363 1.00 86.75 72 THR A N 1
ATOM 512 C CA . THR A 1 72 ? -3.174 -7.579 3.381 1.00 86.75 72 THR A CA 1
ATOM 513 C C . THR A 1 72 ? -3.293 -6.935 2.007 1.00 86.75 72 THR A C 1
ATOM 515 O O . THR A 1 72 ? -4.392 -6.659 1.530 1.00 86.75 72 THR A O 1
ATOM 518 N N . GLU A 1 73 ? -2.160 -6.695 1.355 1.00 84.75 73 GLU A N 1
ATOM 519 C CA . GLU A 1 73 ? -2.075 -6.372 -0.065 1.00 84.75 73 GLU A CA 1
ATOM 520 C C . GLU A 1 73 ? -1.919 -7.688 -0.830 1.00 84.75 73 GLU A C 1
ATOM 522 O O . GLU A 1 73 ? -0.871 -8.333 -0.790 1.00 84.75 73 GLU A O 1
ATOM 527 N N . TRP A 1 74 ? -2.986 -8.119 -1.496 1.00 77.19 74 TRP A N 1
ATOM 528 C CA . TRP A 1 74 ? -2.996 -9.360 -2.259 1.00 77.19 74 TRP A CA 1
ATOM 529 C C . TRP A 1 74 ? -2.144 -9.269 -3.517 1.00 77.19 74 TRP A C 1
ATOM 531 O O . TRP A 1 74 ? -2.042 -8.209 -4.142 1.00 77.19 74 TRP A O 1
ATOM 541 N N . ALA A 1 75 ? -1.581 -10.433 -3.859 1.00 65.06 75 ALA A N 1
ATOM 542 C CA . ALA A 1 75 ? -0.628 -10.651 -4.931 1.00 65.06 75 ALA A CA 1
ATOM 543 C C . ALA A 1 75 ? -0.927 -9.808 -6.173 1.00 65.06 75 ALA A C 1
ATOM 545 O O . ALA A 1 75 ? -2.013 -9.834 -6.759 1.00 65.06 75 ALA A O 1
ATOM 546 N N . ARG A 1 76 ? 0.115 -9.070 -6.538 1.00 63.97 76 ARG A N 1
ATOM 547 C CA . ARG A 1 76 ? 0.247 -8.221 -7.709 1.00 63.97 76 ARG A CA 1
ATOM 548 C C . ARG A 1 76 ? -0.295 -8.947 -8.948 1.00 63.97 76 ARG A C 1
ATOM 550 O O . ARG A 1 76 ? 0.057 -10.098 -9.202 1.00 63.97 76 ARG A O 1
ATOM 557 N N . TYR A 1 77 ? -1.167 -8.286 -9.714 1.00 64.81 77 TYR A N 1
ATOM 558 C CA . TYR A 1 77 ? -1.624 -8.826 -11.002 1.00 64.81 77 TYR A CA 1
ATOM 559 C C . TYR A 1 77 ? -0.402 -9.174 -11.871 1.00 64.81 77 TYR A C 1
ATOM 561 O O . TYR A 1 77 ? 0.589 -8.460 -11.774 1.00 64.81 77 TYR A O 1
ATOM 569 N N . PRO A 1 78 ? -0.451 -10.180 -12.763 1.00 65.19 78 PRO A N 1
ATOM 570 C CA . PRO A 1 78 ? 0.695 -10.533 -13.610 1.00 65.19 78 PRO A CA 1
ATOM 571 C C . PRO A 1 78 ? 1.268 -9.380 -14.453 1.00 65.19 78 PRO A C 1
ATOM 573 O O . PRO A 1 78 ? 2.414 -9.465 -14.871 1.00 65.19 78 PRO A O 1
ATOM 576 N N . SER A 1 79 ? 0.488 -8.317 -14.702 1.00 65.12 79 SER A N 1
ATOM 577 C CA . SER A 1 79 ? 0.977 -7.088 -15.354 1.00 65.12 79 SER A CA 1
ATOM 578 C C . SER A 1 79 ? 1.882 -6.249 -14.447 1.00 65.12 79 SER A C 1
ATOM 580 O O . SER A 1 79 ? 2.756 -5.533 -14.895 1.00 65.12 79 SER A O 1
ATOM 582 N N . THR A 1 80 ? 1.697 -6.328 -13.136 1.00 62.81 80 THR A N 1
ATOM 583 C CA . THR A 1 80 ? 2.548 -5.634 -12.181 1.00 62.81 80 THR A CA 1
ATOM 584 C C . THR A 1 80 ? 3.919 -6.326 -12.174 1.00 62.81 80 THR A C 1
ATOM 586 O O . THR A 1 80 ? 4.019 -7.479 -11.750 1.00 62.81 80 THR A O 1
ATOM 589 N N . CYS A 1 81 ? 4.961 -5.629 -12.633 1.00 65.00 81 CYS A N 1
ATOM 590 C CA . CYS A 1 81 ? 6.310 -6.141 -12.953 1.00 65.00 81 CYS A CA 1
ATOM 591 C C . CYS A 1 81 ? 6.516 -6.703 -14.373 1.00 65.00 81 CYS A C 1
ATOM 593 O O . CYS A 1 81 ? 7.471 -7.449 -14.593 1.00 65.00 81 CYS A O 1
ATOM 595 N N . ASP A 1 82 ? 5.691 -6.338 -15.355 1.00 73.44 82 ASP A N 1
ATOM 596 C CA . ASP A 1 82 ? 6.014 -6.580 -16.773 1.00 73.44 82 ASP A CA 1
ATOM 597 C C . ASP A 1 82 ? 6.882 -5.462 -17.401 1.00 73.44 82 ASP A C 1
ATOM 599 O O . ASP A 1 82 ? 7.293 -5.557 -18.559 1.00 73.44 82 ASP A O 1
ATOM 603 N N . GLY A 1 83 ? 7.212 -4.433 -16.610 1.00 71.69 83 GLY A N 1
ATOM 604 C CA . GLY A 1 83 ? 8.015 -3.284 -17.025 1.00 71.69 83 GLY A CA 1
ATOM 605 C C . GLY A 1 83 ? 7.209 -2.141 -17.649 1.00 71.69 83 GLY A C 1
ATOM 606 O O . GLY A 1 83 ? 7.819 -1.200 -18.153 1.00 71.69 83 GLY A O 1
A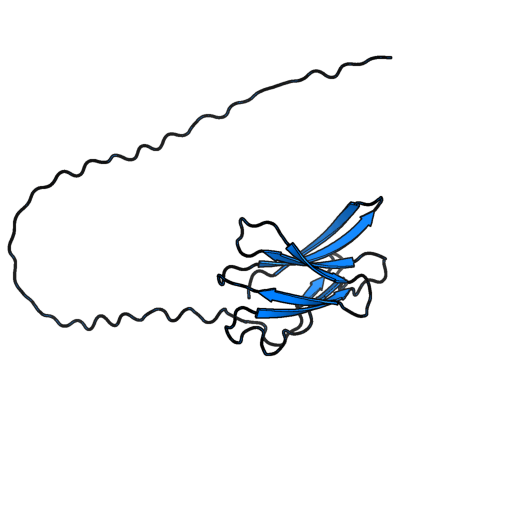TOM 607 N N . ASP A 1 84 ? 5.872 -2.189 -17.614 1.00 77.44 84 ASP A N 1
ATOM 608 C CA . ASP A 1 84 ? 4.990 -1.123 -18.111 1.00 77.44 84 ASP A CA 1
ATOM 609 C C . ASP A 1 84 ? 4.787 0.047 -17.125 1.00 77.44 84 ASP A C 1
ATOM 611 O O . ASP A 1 84 ? 4.161 1.051 -17.473 1.00 77.44 84 ASP A O 1
ATOM 615 N N . GLY A 1 85 ? 5.332 -0.071 -15.909 1.00 76.88 85 GLY A N 1
ATOM 616 C CA . GLY A 1 85 ? 5.180 0.915 -14.838 1.00 76.88 85 GLY A CA 1
ATOM 617 C C . GLY A 1 85 ? 3.795 0.902 -14.185 1.00 76.88 85 GLY A C 1
ATOM 618 O O . GLY A 1 85 ? 3.460 1.825 -13.452 1.00 76.88 85 GLY A O 1
ATOM 619 N N . ILE A 1 86 ? 2.953 -0.104 -14.423 1.00 80.75 86 ILE A N 1
ATOM 620 C CA . ILE A 1 86 ? 1.607 -0.198 -13.860 1.00 80.75 86 ILE A CA 1
ATOM 621 C C . ILE A 1 86 ? 1.598 -1.173 -12.690 1.00 80.75 86 ILE A C 1
ATOM 623 O O . ILE A 1 86 ? 1.784 -2.381 -12.826 1.00 80.75 86 ILE A O 1
ATOM 627 N N . TYR A 1 87 ? 1.237 -0.655 -11.524 1.00 77.88 87 TYR A N 1
ATOM 628 C CA . TYR A 1 87 ? 1.060 -1.447 -10.322 1.00 77.88 87 TYR A CA 1
ATOM 629 C C . TYR A 1 87 ? -0.408 -1.605 -9.998 1.00 77.88 87 TYR A C 1
ATOM 631 O O . TYR A 1 87 ? -1.138 -0.634 -9.813 1.00 77.88 87 TYR A O 1
ATOM 639 N N . LYS A 1 88 ? -0.843 -2.857 -9.895 1.00 83.00 88 LYS A N 1
ATOM 640 C CA . LYS A 1 88 ? -2.196 -3.233 -9.492 1.00 83.00 88 LYS A CA 1
ATOM 641 C C . LYS A 1 88 ? -2.133 -4.141 -8.279 1.00 83.00 88 LYS A C 1
ATOM 643 O O . LYS A 1 88 ? -1.358 -5.101 -8.265 1.00 83.00 88 LYS A O 1
ATOM 648 N N . GLY A 1 89 ? -3.007 -3.873 -7.321 1.00 84.31 89 GLY A N 1
ATOM 649 C CA . GLY A 1 89 ? -3.134 -4.651 -6.098 1.00 84.31 89 GLY A CA 1
ATOM 650 C C . GLY A 1 89 ? -4.543 -4.569 -5.530 1.00 84.31 89 GLY A C 1
ATOM 651 O O . GLY A 1 89 ? -5.416 -3.870 -6.058 1.00 84.31 89 GLY A O 1
ATOM 652 N N . LYS A 1 90 ? -4.761 -5.307 -4.447 1.00 87.25 90 LYS A N 1
ATOM 653 C CA . LYS A 1 90 ? -5.993 -5.267 -3.662 1.00 87.25 90 LYS A CA 1
ATOM 654 C C . LYS A 1 90 ? -5.621 -5.217 -2.190 1.00 87.25 90 LYS A C 1
ATOM 656 O O . LYS A 1 90 ? -4.939 -6.116 -1.719 1.00 87.25 90 LYS A O 1
ATOM 661 N N . VAL A 1 91 ? -6.075 -4.189 -1.485 1.00 90.25 91 VAL A N 1
ATOM 662 C CA . VAL A 1 91 ? -5.922 -4.079 -0.032 1.00 90.25 91 VAL A CA 1
ATOM 663 C C . VAL A 1 91 ? -7.172 -4.600 0.650 1.00 90.25 91 VAL A C 1
ATOM 665 O O . VAL A 1 91 ? -8.265 -4.309 0.179 1.00 90.25 91 VAL A O 1
ATOM 668 N N . VAL A 1 92 ? -7.013 -5.369 1.719 1.00 91.62 92 VAL A N 1
ATOM 669 C CA . VAL A 1 92 ? -8.103 -5.858 2.572 1.00 91.62 92 VAL A CA 1
ATOM 670 C C . VAL A 1 92 ? -7.878 -5.343 3.984 1.00 91.62 92 VAL A C 1
ATOM 672 O O . VAL A 1 92 ? -6.741 -5.396 4.460 1.00 91.62 92 VAL A O 1
ATOM 675 N N . ASP A 1 93 ? -8.934 -4.842 4.622 1.00 91.12 93 ASP A N 1
ATOM 676 C CA . ASP A 1 93 ? -8.946 -4.590 6.063 1.00 91.12 93 ASP A CA 1
ATOM 677 C C . ASP A 1 93 ? -9.305 -5.871 6.817 1.00 91.12 93 ASP A C 1
ATOM 679 O O . ASP A 1 93 ? -10.375 -6.450 6.634 1.00 91.12 93 ASP A O 1
ATOM 683 N N . GLU A 1 94 ? -8.371 -6.330 7.641 1.00 89.75 94 GLU A N 1
ATOM 684 C CA . GLU A 1 94 ? -8.501 -7.573 8.406 1.00 89.75 94 GLU A CA 1
ATOM 685 C C . GLU A 1 94 ? -9.013 -7.288 9.834 1.00 89.75 94 GLU A C 1
ATOM 687 O O . GLU A 1 94 ? -9.253 -8.214 10.613 1.00 89.75 94 GLU A O 1
ATOM 692 N N . LEU A 1 95 ? -9.189 -6.008 10.202 1.00 88.31 95 LEU A N 1
ATOM 693 C CA . LEU A 1 95 ? -9.744 -5.593 11.487 1.00 88.31 95 LEU A CA 1
ATOM 694 C C . LEU A 1 95 ? -11.209 -5.181 11.353 1.00 88.31 95 LEU A C 1
ATOM 696 O O . LEU A 1 95 ? -11.580 -4.255 10.643 1.00 88.31 95 LEU A O 1
ATOM 700 N N . THR A 1 96 ? -12.065 -5.784 12.173 1.00 86.25 96 THR A N 1
ATOM 701 C CA . THR A 1 96 ? -13.478 -5.392 12.291 1.00 86.25 96 THR A CA 1
ATOM 702 C C . THR A 1 96 ? -13.696 -4.377 13.415 1.00 86.25 96 THR A C 1
ATOM 704 O O . THR A 1 96 ? -14.631 -4.504 14.209 1.00 86.25 96 THR A O 1
ATOM 707 N N . ASP A 1 97 ? -12.802 -3.401 13.562 1.00 87.69 97 ASP A N 1
ATOM 708 C CA . ASP A 1 97 ? -12.815 -2.446 14.679 1.00 87.69 97 ASP A CA 1
ATOM 709 C C . ASP A 1 97 ? -13.278 -1.034 14.261 1.00 87.69 97 ASP A C 1
ATOM 711 O O . ASP A 1 97 ? -13.274 -0.101 15.069 1.00 87.69 97 ASP A O 1
ATOM 715 N N . GLY A 1 98 ? -13.688 -0.858 13.003 1.00 87.25 98 GLY A N 1
ATOM 716 C CA . GLY A 1 98 ? -14.097 0.433 12.445 1.00 87.25 98 GLY A CA 1
ATOM 717 C C . GLY A 1 98 ? -12.929 1.354 12.082 1.00 87.25 98 GLY A C 1
ATOM 718 O O . GLY A 1 98 ? -13.143 2.549 11.847 1.00 87.25 98 GLY A O 1
ATOM 719 N N . SER A 1 99 ? -11.698 0.838 12.077 1.00 91.12 99 SER A N 1
ATOM 720 C CA . SER A 1 99 ? -10.606 1.436 11.316 1.00 91.12 99 SER A CA 1
ATOM 721 C C . SER A 1 99 ? -10.756 1.124 9.817 1.00 91.12 99 SER A C 1
ATOM 723 O O . SER A 1 99 ? -11.755 0.555 9.384 1.00 91.12 99 SER A O 1
ATOM 725 N N . CYS A 1 100 ? -9.835 1.654 9.020 1.00 93.19 100 CYS A N 1
ATOM 726 C CA . CYS A 1 100 ? -9.704 1.354 7.606 1.00 93.19 100 CYS A CA 1
ATOM 727 C C . CYS A 1 100 ? -8.218 1.232 7.277 1.00 93.19 100 CYS A C 1
ATOM 729 O O . CYS A 1 100 ? -7.390 2.007 7.781 1.00 93.19 100 CYS A O 1
ATOM 731 N N . VAL A 1 101 ? -7.884 0.339 6.358 1.00 93.56 101 VAL A N 1
ATOM 732 C CA . VAL A 1 101 ? -6.548 0.218 5.785 1.00 93.56 101 VAL A CA 1
ATOM 733 C C . VAL A 1 101 ? -6.432 1.102 4.556 1.00 93.56 101 VAL A C 1
ATOM 735 O O . VAL A 1 101 ? -7.294 1.098 3.686 1.00 93.56 101 VAL A O 1
ATOM 738 N N . TYR A 1 102 ? -5.337 1.846 4.458 1.00 92.81 102 TYR A N 1
ATOM 739 C CA . TYR A 1 102 ? -5.014 2.723 3.340 1.00 92.81 102 TYR A CA 1
ATOM 740 C C . TYR A 1 102 ? -3.741 2.242 2.667 1.00 92.81 102 TYR A C 1
ATOM 742 O O . TYR A 1 102 ? -2.722 2.060 3.334 1.00 92.81 102 TYR A O 1
ATOM 750 N N . ILE A 1 103 ? -3.773 2.142 1.342 1.00 91.00 103 ILE A N 1
ATOM 751 C CA . ILE A 1 103 ? -2.563 2.054 0.529 1.00 91.00 103 ILE A CA 1
ATOM 752 C C . ILE A 1 103 ? -2.239 3.438 0.011 1.00 91.00 103 ILE A C 1
ATOM 754 O O . ILE A 1 103 ? -3.047 4.088 -0.661 1.00 91.00 103 ILE A O 1
ATOM 758 N N . GLN A 1 104 ? -1.037 3.889 0.340 1.00 91.56 104 GLN A N 1
ATOM 759 C CA . GLN A 1 104 ? -0.514 5.159 -0.115 1.00 91.56 104 GLN A CA 1
ATOM 760 C C . GLN A 1 104 ? 0.724 4.939 -0.959 1.00 91.56 104 GLN A C 1
ATOM 762 O O . GLN A 1 104 ? 1.521 4.040 -0.707 1.00 91.56 104 GLN A O 1
ATOM 767 N N . TYR A 1 105 ? 0.871 5.814 -1.937 1.00 87.94 105 TYR A N 1
ATOM 768 C CA . TYR A 1 105 ? 1.957 5.816 -2.888 1.00 87.94 105 TYR A CA 1
ATOM 769 C C . TYR A 1 105 ? 2.566 7.207 -2.964 1.00 87.94 105 TYR A C 1
ATOM 771 O O . TYR A 1 105 ? 1.848 8.212 -2.890 1.00 87.94 105 TYR A O 1
ATOM 779 N N . ARG A 1 106 ? 3.874 7.265 -3.155 1.00 87.75 106 ARG A N 1
ATOM 780 C CA . ARG A 1 106 ? 4.553 8.444 -3.671 1.00 87.75 106 ARG A CA 1
ATOM 781 C C . ARG A 1 106 ? 5.604 8.000 -4.670 1.00 87.75 106 ARG A C 1
ATOM 783 O O . ARG A 1 106 ? 6.196 6.936 -4.509 1.00 87.75 106 ARG A O 1
ATOM 790 N N . GLU A 1 107 ? 5.803 8.852 -5.661 1.00 83.75 107 GLU A N 1
ATOM 791 C CA . GLU A 1 107 ? 6.822 8.671 -6.678 1.00 83.75 107 GLU A CA 1
ATOM 792 C C . GLU A 1 107 ? 8.186 8.903 -6.014 1.00 83.75 107 GLU A C 1
ATOM 794 O O . GLU A 1 107 ? 8.814 7.988 -5.496 1.00 83.75 107 GLU A O 1
ATOM 799 N N . SER A 1 108 ? 8.590 10.154 -5.811 1.00 84.56 108 SER A N 1
ATOM 800 C CA . SER A 1 108 ? 9.857 10.429 -5.144 1.00 84.56 108 SER A CA 1
ATOM 801 C C . SER A 1 108 ? 9.725 10.541 -3.622 1.00 84.56 108 SER A C 1
ATOM 803 O O . SER A 1 108 ? 8.678 10.874 -3.064 1.00 84.56 108 SER A O 1
ATOM 805 N N . SER A 1 109 ? 10.843 10.361 -2.914 1.00 82.38 109 SER A N 1
ATOM 806 C CA . SER A 1 109 ? 10.931 10.567 -1.459 1.00 82.38 109 SER A CA 1
ATOM 807 C C . SER A 1 109 ? 10.544 11.986 -1.004 1.00 82.38 109 SER A C 1
ATOM 809 O O . SER A 1 109 ? 10.141 12.169 0.150 1.00 82.38 109 SER A O 1
ATOM 811 N N . GLY A 1 110 ? 10.642 12.970 -1.906 1.00 85.75 110 GLY A N 1
ATOM 812 C CA . GLY A 1 110 ? 10.214 14.354 -1.696 1.00 85.75 110 GLY A CA 1
ATOM 813 C C . GLY A 1 110 ? 8.730 14.614 -1.974 1.00 85.75 110 GLY A C 1
ATOM 814 O O . GLY A 1 110 ? 8.232 15.681 -1.617 1.00 85.75 110 GLY A O 1
ATOM 815 N N . ASP A 1 111 ? 8.014 13.661 -2.572 1.00 88.94 111 ASP A N 1
ATOM 816 C CA . ASP A 1 111 ? 6.616 13.842 -2.940 1.00 88.94 111 ASP A CA 1
ATOM 817 C C . ASP A 1 111 ? 5.661 13.576 -1.777 1.00 88.94 111 ASP A C 1
ATOM 819 O O . ASP A 1 111 ? 5.929 12.828 -0.827 1.00 88.94 111 ASP A O 1
ATOM 823 N N . SER A 1 112 ? 4.490 14.203 -1.878 1.00 91.00 112 SER A N 1
ATOM 824 C CA . SER A 1 112 ? 3.386 13.955 -0.958 1.00 91.00 112 SER A CA 1
ATOM 825 C C . SER A 1 112 ? 2.788 12.571 -1.191 1.00 91.00 112 SER A C 1
ATOM 827 O O . SER A 1 112 ? 2.514 12.186 -2.327 1.00 91.00 112 SER A O 1
ATOM 829 N N . TRP A 1 113 ? 2.507 11.865 -0.098 1.00 90.06 113 TRP A N 1
ATOM 830 C CA . TRP A 1 113 ? 1.772 10.605 -0.127 1.00 90.06 113 TRP A CA 1
ATOM 831 C C . TRP A 1 113 ? 0.369 10.790 -0.706 1.00 90.06 113 TRP A C 1
ATOM 833 O O . TRP A 1 113 ? -0.391 11.656 -0.268 1.00 90.06 113 TRP A O 1
ATOM 843 N N . ARG A 1 114 ? 0.009 9.934 -1.661 1.00 90.69 114 ARG A N 1
ATOM 844 C CA . ARG A 1 114 ? -1.311 9.886 -2.291 1.00 90.69 114 ARG A CA 1
ATOM 845 C C . ARG A 1 114 ? -1.971 8.552 -1.997 1.00 90.69 114 ARG A C 1
ATOM 847 O O . ARG A 1 114 ? -1.406 7.503 -2.298 1.00 90.69 114 ARG A O 1
ATOM 854 N N . THR A 1 115 ? -3.174 8.594 -1.439 1.00 92.50 115 THR A N 1
ATOM 855 C CA . THR A 1 115 ? -3.997 7.397 -1.239 1.00 92.50 115 THR A CA 1
ATOM 856 C C . THR A 1 115 ? -4.428 6.835 -2.591 1.00 92.50 115 THR A C 1
ATOM 858 O O . THR A 1 115 ? -5.047 7.548 -3.376 1.00 92.50 115 THR A O 1
ATOM 861 N N . GLN A 1 116 ? -4.104 5.567 -2.842 1.00 91.75 116 GLN A N 1
ATOM 862 C CA . GLN A 1 116 ? -4.486 4.840 -4.057 1.00 91.75 116 GLN A CA 1
ATOM 863 C C . GLN A 1 116 ? -5.760 4.023 -3.839 1.00 91.75 116 GLN A C 1
ATOM 865 O O . GLN A 1 116 ? -6.639 3.993 -4.693 1.00 91.75 116 GLN A O 1
ATOM 870 N N . ALA A 1 117 ? -5.881 3.409 -2.664 1.00 92.06 117 ALA A N 1
ATOM 871 C CA . ALA A 1 117 ? -7.099 2.772 -2.192 1.00 92.06 117 ALA A CA 1
ATOM 872 C C . ALA A 1 117 ? -7.179 2.857 -0.676 1.00 92.06 117 ALA A C 1
ATOM 874 O O . ALA A 1 117 ? -6.182 3.068 0.020 1.00 92.06 117 ALA A O 1
ATOM 875 N N . TYR A 1 118 ? -8.388 2.649 -0.184 1.00 92.50 118 TYR A N 1
ATOM 876 C CA . TYR A 1 118 ? -8.624 2.312 1.200 1.00 92.50 118 TYR A CA 1
ATOM 877 C C . TYR A 1 118 ? -9.745 1.286 1.280 1.00 92.50 118 TYR A C 1
ATOM 879 O O . TYR A 1 118 ? -10.603 1.222 0.396 1.00 92.50 118 TYR A O 1
ATOM 887 N N . ASP A 1 119 ? -9.732 0.494 2.332 1.00 93.44 119 ASP A N 1
ATOM 888 C CA . ASP A 1 119 ? -10.767 -0.475 2.635 1.00 93.44 119 ASP A CA 1
ATOM 889 C C . ASP A 1 119 ? -11.098 -0.391 4.119 1.00 93.44 119 ASP A C 1
ATOM 891 O O . ASP A 1 119 ? -10.209 -0.197 4.938 1.00 93.44 119 ASP A O 1
ATOM 895 N N . CYS A 1 120 ? -12.383 -0.462 4.437 1.00 91.25 120 CYS A N 1
ATOM 896 C CA . CYS A 1 120 ? -12.907 -0.440 5.807 1.00 91.25 120 CYS A CA 1
ATOM 897 C C . CYS A 1 120 ? -13.758 -1.695 6.060 1.00 91.25 120 CYS A C 1
ATOM 899 O O . CYS A 1 120 ? -14.725 -1.665 6.823 1.00 91.25 120 CYS A O 1
ATOM 901 N N . SER A 1 121 ? -13.535 -2.735 5.257 1.00 85.06 121 SER A N 1
ATOM 902 C CA . SER A 1 121 ? -14.359 -3.932 5.173 1.00 85.06 121 SER A CA 1
ATOM 903 C C . SER A 1 121 ? -13.479 -5.152 4.938 1.00 85.06 121 SER A C 1
ATOM 905 O O . SER A 1 121 ? -12.341 -5.023 4.534 1.00 85.06 121 SER A O 1
ATOM 907 N N . GLU A 1 122 ? -14.019 -6.355 5.088 1.00 79.50 122 GLU A N 1
ATOM 908 C CA . GLU A 1 122 ? -13.278 -7.581 4.743 1.00 79.50 122 GLU A CA 1
ATOM 909 C C . GLU A 1 122 ? -13.318 -7.887 3.228 1.00 79.50 122 GLU A C 1
ATOM 911 O O . GLU A 1 122 ? -12.749 -8.868 2.749 1.00 79.50 122 GLU A O 1
ATOM 916 N N . SER A 1 123 ? -14.041 -7.081 2.437 1.00 84.50 123 SER A N 1
ATOM 917 C CA . SER A 1 123 ? -14.263 -7.364 1.012 1.00 84.50 123 SER A CA 1
ATOM 918 C C . SER A 1 123 ? -13.064 -7.005 0.131 1.00 84.50 123 SER A C 1
ATOM 920 O O . SER A 1 123 ? -12.858 -7.626 -0.924 1.00 84.50 123 SER A O 1
ATOM 922 N N . GLY A 1 124 ? -12.241 -6.060 0.582 1.00 87.44 124 GLY A N 1
ATOM 923 C CA . GLY A 1 124 ? -11.073 -5.567 -0.119 1.00 87.44 124 GLY A CA 1
ATOM 924 C C . GLY A 1 124 ? -11.359 -4.547 -1.213 1.00 87.44 124 GLY A C 1
ATOM 925 O O . GLY A 1 124 ? -12.264 -4.705 -2.032 1.00 87.44 124 GLY A O 1
ATOM 926 N N . SER A 1 125 ? -10.470 -3.567 -1.321 1.00 91.44 125 SER A N 1
ATOM 927 C CA . SER A 1 125 ? -10.467 -2.529 -2.349 1.00 91.44 125 SER A CA 1
ATOM 928 C C . SER A 1 125 ? -9.311 -2.718 -3.323 1.00 91.44 125 SER A C 1
ATOM 930 O O . SER A 1 125 ? -8.146 -2.805 -2.934 1.00 91.44 125 SER A O 1
ATOM 932 N N . SER A 1 126 ? -9.623 -2.758 -4.617 1.00 90.19 126 SER A N 1
ATOM 933 C CA . SER A 1 126 ? -8.605 -2.798 -5.676 1.00 90.19 126 SER A CA 1
ATOM 934 C C . SER A 1 126 ? -8.076 -1.399 -5.991 1.00 90.19 126 SER A C 1
ATOM 936 O O . SER A 1 126 ? -8.817 -0.422 -5.910 1.00 90.19 126 SER A O 1
ATOM 938 N N . TYR A 1 127 ? -6.815 -1.307 -6.406 1.00 87.50 127 TYR A N 1
ATOM 939 C CA . TYR A 1 127 ? -6.219 -0.072 -6.917 1.00 87.50 127 TYR A CA 1
ATOM 940 C C . TYR A 1 127 ? -5.316 -0.326 -8.115 1.00 87.50 127 TYR A C 1
ATOM 942 O O . TYR A 1 127 ? -4.898 -1.448 -8.409 1.00 87.50 127 TYR A O 1
ATOM 950 N N . THR A 1 128 ? -5.008 0.762 -8.810 1.00 87.06 128 THR A N 1
ATOM 951 C CA . THR A 1 128 ? -4.004 0.812 -9.864 1.00 87.06 128 THR A CA 1
ATOM 952 C C . THR A 1 128 ? -3.262 2.136 -9.759 1.00 87.06 128 THR A C 1
ATOM 954 O O . THR A 1 128 ? -3.908 3.179 -9.679 1.00 87.06 128 THR A O 1
ATOM 957 N N . TYR A 1 129 ? -1.934 2.107 -9.776 1.00 83.19 129 TYR A N 1
ATOM 958 C CA . TYR A 1 129 ? -1.105 3.304 -9.879 1.00 83.19 129 TYR A CA 1
ATOM 959 C C . TYR A 1 129 ? -0.022 3.123 -10.943 1.00 83.19 129 TYR A C 1
ATOM 961 O O . TYR A 1 129 ? 0.282 2.003 -11.345 1.00 83.19 129 TYR A O 1
ATOM 969 N N . TRP A 1 130 ? 0.509 4.246 -11.418 1.00 81.88 130 TRP A N 1
ATOM 970 C CA . TRP A 1 130 ? 1.544 4.296 -12.443 1.00 81.88 130 TRP A CA 1
ATOM 971 C C . TRP A 1 130 ? 2.829 4.823 -11.813 1.00 81.88 130 TRP A C 1
ATOM 973 O O . TRP A 1 130 ? 2.829 5.942 -11.304 1.00 81.88 130 TRP A O 1
ATOM 983 N N . ASP A 1 131 ? 3.875 4.014 -11.853 1.00 76.81 131 ASP A N 1
ATOM 984 C CA . ASP A 1 131 ? 5.258 4.375 -11.570 1.00 76.81 131 ASP A CA 1
ATOM 985 C C . ASP A 1 131 ? 5.907 4.828 -12.876 1.00 76.81 131 ASP A C 1
ATOM 987 O O . ASP A 1 131 ? 5.961 4.088 -13.862 1.00 76.81 131 ASP A O 1
ATOM 991 N N . GLN A 1 132 ? 6.340 6.080 -12.912 1.00 69.88 132 GLN A N 1
ATOM 992 C CA . GLN A 1 132 ? 6.900 6.687 -14.113 1.00 69.88 132 GLN A CA 1
ATOM 993 C C . GLN A 1 132 ? 8.425 6.694 -14.091 1.00 69.88 132 GLN A C 1
ATOM 995 O O . GLN A 1 132 ? 9.043 6.803 -15.151 1.00 69.88 132 GLN A O 1
ATOM 1000 N N . ASN A 1 133 ? 9.030 6.607 -12.907 1.00 69.31 133 ASN A N 1
ATOM 1001 C CA . ASN A 1 133 ? 10.441 6.910 -12.710 1.00 69.31 133 ASN A CA 1
ATOM 1002 C C . ASN A 1 133 ? 11.238 5.755 -12.098 1.00 69.31 133 ASN A C 1
ATOM 1004 O O . ASN A 1 133 ? 12.457 5.874 -11.994 1.0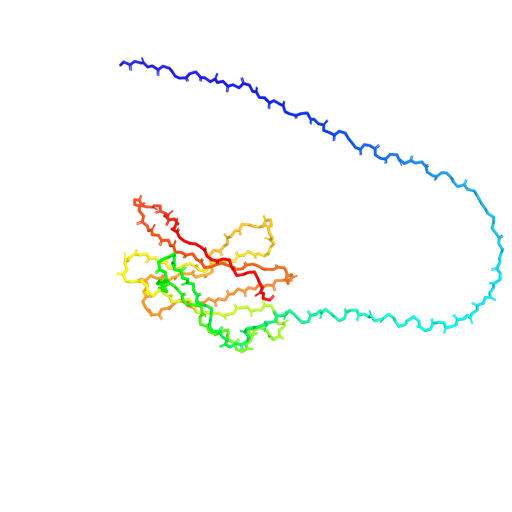0 69.31 133 ASN A O 1
ATOM 1008 N N . GLY A 1 134 ? 10.600 4.660 -11.679 1.00 68.56 134 GLY A N 1
ATOM 1009 C CA . GLY A 1 134 ? 11.252 3.536 -10.998 1.00 68.56 134 GLY A CA 1
ATOM 1010 C C . GLY A 1 134 ? 11.658 3.852 -9.555 1.00 68.56 134 GLY A C 1
ATOM 1011 O O . GLY A 1 134 ? 11.880 2.944 -8.758 1.00 68.56 134 GLY A O 1
ATOM 1012 N N . ASP A 1 135 ? 11.710 5.132 -9.194 1.00 68.44 135 ASP A N 1
ATOM 1013 C CA . ASP A 1 135 ? 11.791 5.614 -7.826 1.00 68.44 135 ASP A CA 1
ATOM 1014 C C . ASP A 1 135 ? 10.378 5.641 -7.270 1.00 68.44 135 ASP A C 1
ATOM 1016 O O . ASP A 1 135 ? 9.602 6.536 -7.604 1.00 68.44 135 ASP A O 1
ATOM 1020 N N . HIS A 1 136 ? 10.039 4.657 -6.444 1.00 72.75 136 HIS A N 1
ATOM 1021 C CA . HIS A 1 136 ? 8.707 4.596 -5.884 1.00 72.75 136 HIS A CA 1
ATOM 1022 C C . HIS A 1 136 ? 8.654 3.977 -4.499 1.00 72.75 136 HIS A C 1
ATOM 1024 O O . HIS A 1 136 ? 9.499 3.179 -4.082 1.00 72.75 136 HIS A O 1
ATOM 1030 N N . GLN A 1 137 ? 7.665 4.424 -3.730 1.00 83.12 137 GLN A N 1
ATOM 1031 C CA . GLN A 1 137 ? 7.492 4.034 -2.341 1.00 83.12 137 GLN A CA 1
ATOM 1032 C C . GLN A 1 137 ? 6.011 3.848 -2.062 1.00 83.12 137 GLN A C 1
ATOM 1034 O O . GLN A 1 137 ? 5.202 4.753 -2.292 1.00 83.12 137 GLN A O 1
ATOM 1039 N N . SER A 1 138 ? 5.660 2.685 -1.521 1.00 84.19 138 SER A N 1
ATOM 1040 C CA . SER A 1 138 ? 4.318 2.429 -1.024 1.00 84.19 138 SER A CA 1
ATOM 1041 C C . SER A 1 138 ? 4.338 2.180 0.481 1.00 84.19 138 SER A C 1
ATOM 1043 O O . SER A 1 138 ? 5.336 1.764 1.080 1.00 84.19 138 SER A O 1
ATOM 1045 N N . GLN A 1 139 ? 3.222 2.491 1.123 1.00 88.31 139 GLN A N 1
ATOM 1046 C CA . GLN A 1 139 ? 3.010 2.164 2.523 1.00 88.31 139 GLN A CA 1
ATOM 1047 C C . GLN A 1 139 ? 1.562 1.765 2.753 1.00 88.31 139 GLN A C 1
ATOM 1049 O O . GLN A 1 139 ? 0.639 2.317 2.144 1.00 88.31 139 GLN A O 1
ATOM 1054 N N . MET A 1 140 ? 1.387 0.844 3.692 1.00 90.25 140 MET A N 1
ATOM 1055 C CA . MET A 1 140 ? 0.085 0.491 4.231 1.00 90.25 140 MET A CA 1
ATOM 1056 C C . MET A 1 140 ? -0.091 1.198 5.573 1.00 90.25 140 MET A C 1
ATOM 1058 O O . MET A 1 140 ? 0.837 1.225 6.388 1.00 90.25 140 MET A O 1
ATOM 1062 N N . ARG A 1 141 ? -1.255 1.812 5.793 1.00 92.38 141 ARG A N 1
ATOM 1063 C CA . ARG A 1 141 ? -1.573 2.519 7.039 1.00 92.38 141 ARG A CA 1
ATOM 1064 C C . ARG A 1 141 ? -2.922 2.108 7.577 1.00 92.38 141 ARG A C 1
ATOM 1066 O O . ARG A 1 141 ? -3.872 2.014 6.810 1.00 92.38 141 ARG A O 1
ATOM 1073 N N . LEU A 1 142 ? -3.012 1.990 8.894 1.00 91.69 142 LEU A N 1
ATOM 1074 C CA . LEU A 1 142 ? -4.285 1.891 9.588 1.00 91.69 142 LEU A CA 1
ATOM 1075 C C . LEU A 1 142 ? -4.734 3.287 10.020 1.00 91.69 142 LEU A C 1
ATOM 1077 O O . LEU A 1 142 ? -3.970 4.026 10.655 1.00 91.69 142 LEU A O 1
ATOM 1081 N N . GLY A 1 143 ? -5.955 3.664 9.657 1.00 91.25 143 GLY A N 1
ATOM 1082 C CA . GLY A 1 143 ? -6.528 4.954 10.013 1.00 91.25 143 GLY A CA 1
ATOM 1083 C C . GLY A 1 143 ? -7.978 4.840 10.456 1.00 91.25 143 GLY A C 1
ATOM 1084 O O . GLY A 1 143 ? -8.767 4.130 9.843 1.00 91.25 143 GLY A O 1
ATOM 1085 N N . ARG A 1 144 ? -8.358 5.601 11.483 1.00 90.31 144 ARG A N 1
ATOM 1086 C CA . ARG A 1 144 ? -9.738 5.692 11.973 1.00 90.31 144 ARG A CA 1
ATOM 1087 C C . ARG A 1 144 ? -10.260 7.115 11.830 1.00 90.31 144 ARG A C 1
ATOM 1089 O O . ARG A 1 144 ? -9.549 8.084 12.098 1.00 90.31 144 ARG A O 1
ATOM 1096 N N . LYS A 1 145 ? -11.522 7.267 11.428 1.00 84.31 145 LYS A N 1
ATOM 1097 C CA . LYS A 1 145 ? -12.171 8.582 11.369 1.00 84.31 145 LYS A CA 1
ATOM 1098 C C . LYS A 1 145 ? -12.722 8.959 12.746 1.00 84.31 145 LYS A C 1
ATOM 1100 O O . LYS A 1 145 ? -13.644 8.320 13.241 1.00 84.31 145 LYS A O 1
ATOM 1105 N N . VAL A 1 146 ? -12.194 10.023 13.348 1.00 84.69 146 VAL A N 1
ATOM 1106 C CA . VAL A 1 146 ? -12.620 10.552 14.653 1.00 84.69 146 VAL A CA 1
ATOM 1107 C C . VAL A 1 146 ? -12.982 12.027 14.494 1.00 84.69 146 VAL A C 1
ATOM 1109 O O . VAL A 1 146 ? -12.148 12.843 14.106 1.00 84.69 146 VAL A O 1
ATOM 1112 N N . GLY A 1 147 ? -14.245 12.380 14.750 1.00 83.25 147 GLY A N 1
ATOM 1113 C CA . GLY A 1 147 ? -14.701 13.778 14.713 1.00 83.25 147 GLY A CA 1
ATOM 1114 C C . GLY A 1 147 ? -14.561 14.474 13.350 1.00 83.25 147 GLY A C 1
ATOM 1115 O O . GLY A 1 147 ? -14.437 15.691 13.301 1.00 83.25 147 GLY A O 1
ATOM 1116 N N . GLY A 1 148 ? -14.550 13.718 12.246 1.00 80.44 148 GLY A N 1
ATOM 1117 C CA . GLY A 1 148 ? -14.382 14.254 10.887 1.00 80.44 148 GLY A CA 1
ATOM 1118 C C . GLY A 1 148 ? -12.947 14.228 10.352 1.00 80.44 148 GLY A C 1
ATOM 1119 O O . GLY A 1 148 ? -12.770 14.375 9.145 1.00 80.44 148 GLY A O 1
ATOM 1120 N N . SER A 1 149 ? -11.957 13.947 11.202 1.00 80.81 149 SER A N 1
ATOM 1121 C CA . SER A 1 149 ? -10.538 13.841 10.834 1.00 80.81 149 SER A CA 1
ATOM 1122 C C . SER A 1 149 ? -10.050 12.394 10.882 1.00 80.81 149 SER A C 1
ATOM 1124 O O . SER A 1 149 ? -10.561 11.589 11.660 1.00 80.81 149 SER A O 1
ATOM 1126 N N . TYR A 1 150 ? -9.043 12.059 10.074 1.00 80.62 150 TYR A N 1
ATOM 1127 C CA . TYR A 1 150 ? -8.376 10.757 10.145 1.00 80.62 150 TYR A CA 1
ATOM 1128 C C . TYR A 1 150 ? -7.266 10.781 11.195 1.00 80.62 150 TYR A C 1
ATOM 1130 O O . TYR A 1 150 ? -6.370 11.623 11.141 1.00 80.62 150 TYR A O 1
ATOM 1138 N N . GLN A 1 151 ? -7.341 9.850 12.140 1.00 87.38 151 GLN A N 1
ATOM 1139 C CA . GLN A 1 151 ? -6.284 9.531 13.090 1.00 87.38 151 GLN A CA 1
ATOM 1140 C C . GLN A 1 151 ? -5.526 8.322 12.549 1.00 87.38 151 GLN A C 1
ATOM 1142 O O . GLN A 1 151 ? -6.138 7.302 12.237 1.00 87.38 151 GLN A O 1
ATOM 1147 N N . TRP A 1 152 ? -4.212 8.454 12.395 1.00 86.94 152 TRP A N 1
ATOM 1148 C CA . TRP A 1 152 ? -3.353 7.383 11.897 1.00 86.94 152 TRP A CA 1
ATOM 1149 C C . TRP A 1 152 ? -2.742 6.638 13.076 1.00 86.94 152 TRP A C 1
ATOM 1151 O O . TRP A 1 152 ? -2.079 7.263 13.901 1.00 86.94 152 TRP A O 1
ATOM 1161 N N . GLU A 1 153 ? -2.946 5.327 13.141 1.00 82.50 153 GLU A N 1
ATOM 1162 C CA . GLU A 1 153 ? -2.506 4.514 14.282 1.00 82.50 153 GLU A CA 1
ATOM 1163 C C . GLU A 1 153 ? -1.209 3.770 13.968 1.00 82.50 153 GLU A C 1
ATOM 1165 O O . GLU A 1 153 ? -0.240 3.859 14.721 1.00 82.50 153 GLU A O 1
ATOM 1170 N N . TYR A 1 154 ? -1.156 3.105 12.811 1.00 79.62 154 TYR A N 1
ATOM 1171 C CA . TYR A 1 154 ? -0.021 2.280 12.403 1.00 79.62 154 TYR A CA 1
ATOM 1172 C C . TYR A 1 154 ? 0.354 2.538 10.949 1.00 79.62 154 TYR A C 1
ATOM 1174 O O . TYR A 1 154 ? -0.488 2.901 10.122 1.00 79.62 154 TYR A O 1
ATOM 1182 N N . TRP A 1 155 ? 1.629 2.347 10.628 1.00 78.00 155 TRP A N 1
ATOM 1183 C CA . TRP A 1 155 ? 2.109 2.328 9.255 1.00 78.00 155 TRP A CA 1
ATOM 1184 C C . TRP A 1 155 ? 3.260 1.342 9.128 1.00 78.00 155 TRP A C 1
ATOM 1186 O O . TRP A 1 155 ? 4.121 1.267 10.005 1.00 78.00 155 TRP A O 1
ATOM 1196 N N . VAL A 1 156 ? 3.282 0.600 8.026 1.00 78.44 156 VAL A N 1
ATOM 1197 C CA . VAL A 1 156 ? 4.440 -0.209 7.653 1.00 78.44 156 VAL A CA 1
ATOM 1198 C C . VAL A 1 156 ? 4.906 0.237 6.280 1.00 78.44 156 VAL A C 1
ATOM 1200 O O . VAL A 1 156 ? 4.131 0.325 5.324 1.00 78.44 156 VAL A O 1
ATOM 1203 N N . TRP A 1 157 ? 6.192 0.558 6.230 1.00 71.19 157 TRP A N 1
ATOM 1204 C CA . TRP A 1 157 ? 6.885 0.931 5.015 1.00 71.19 157 TRP A CA 1
ATOM 1205 C C . TRP A 1 157 ? 7.149 -0.294 4.161 1.00 71.19 157 TRP A C 1
ATOM 1207 O O . TRP A 1 157 ? 7.735 -1.262 4.641 1.00 71.19 157 TRP A O 1
ATOM 1217 N N . ASN A 1 158 ? 6.786 -0.203 2.887 1.00 67.94 158 ASN A N 1
ATOM 1218 C CA . ASN A 1 158 ? 7.204 -1.167 1.893 1.00 67.94 158 ASN A CA 1
ATOM 1219 C C . ASN A 1 158 ? 8.214 -0.478 0.964 1.00 67.94 158 ASN A C 1
ATOM 1221 O O . ASN A 1 158 ? 7.865 0.144 -0.039 1.00 67.94 158 ASN A O 1
ATOM 1225 N N . SER A 1 159 ? 9.482 -0.484 1.388 1.00 51.41 159 SER A N 1
ATOM 1226 C CA . SER A 1 159 ? 10.600 -0.002 0.577 1.00 51.41 159 SER A CA 1
ATOM 1227 C C . SER A 1 159 ? 11.100 -1.152 -0.292 1.00 51.41 159 SER A C 1
ATOM 1229 O O . SER A 1 159 ? 11.862 -1.991 0.188 1.00 51.41 159 SER A O 1
ATOM 1231 N N . GLY A 1 160 ? 10.681 -1.203 -1.548 1.00 53.81 160 GLY A N 1
ATOM 1232 C CA . GLY A 1 160 ? 11.204 -2.190 -2.486 1.00 53.81 160 GLY A CA 1
ATOM 1233 C C . GLY A 1 160 ? 10.125 -2.761 -3.383 1.00 53.81 160 GLY A C 1
ATOM 1234 O O . GLY A 1 160 ? 9.350 -3.632 -2.986 1.00 53.81 160 GLY A O 1
ATOM 1235 N N . TYR A 1 161 ? 10.125 -2.272 -4.607 1.00 51.91 161 TYR A N 1
ATOM 1236 C CA . TYR A 1 161 ? 9.370 -2.786 -5.730 1.00 51.91 161 TYR A CA 1
ATOM 1237 C C . TYR A 1 161 ? 10.236 -2.618 -6.978 1.00 51.91 161 TYR A C 1
ATOM 1239 O O . TYR A 1 161 ? 11.039 -1.653 -7.012 1.00 51.91 161 TYR A O 1
#

pLDDT: mean 71.82, std 16.64, range [43.28, 93.56]

Sequence (161 aa):
MSSNMDLVPPADSPERGGSWSRAVRRAGVLFGLAAVVTAGLFVVGASPSPAGCPSWGDPYTAWTPTGQIYGTEWARYPSTCDGDGIYKGKVVDELTDGSCVYIQYRESSGDSWRTQAYDCSESGSSYTYWDQNGDHQSQMRLGRKVGGSYQWEYWVWNSGY